Protein AF-A0A2I1HJ35-F1 (afdb_monomer)

Secondary structure (DSSP, 8-state):
--TTTT-TT----HHHHHHHHHHHHHTS--SS-HHHHHHHHHHTTT--HHHHHHHHHHHHTSTTTTTHHHHHHHHHHHHHHHTT-

Nearest PDB structures (foldseek):
  8qzp-assembly1_D  TM=8.578E-01  e=2.840E-05  Ananas comosus
  4tvm-assembly1_A-2  TM=9.366E-01  e=9.624E-04  Mycobacterium tuberculosis H37Rv
  1ixe-assembly1_B  TM=9.383E-01  e=2.106E-03  Thermus thermophilus
  8gqz-assembly1_B  TM=8.803E-01  e=2.863E-02  Saccharomyces cerevisiae
  6bop-assembly1_D  TM=8.494E-01  e=5.150E-02  Aspergillus fumigatus

Mean predicted aligned error: 4.84 Å

InterPro domains:
  IPR002020 Citrate synthase [PF00285] (7-79)
  IPR002020 Citrate synthase [PR00143] (19-34)
  IPR002020 Citrate synthase [PR00143] (41-69)
  IPR002020 Citrate synthase [PTHR11739] (2-79)
  IPR016142 Citrate synthase-like, large alpha subdomain [G3DSA:1.10.580.10] (1-82)
  IPR036969 Citrate synthase superfamily [SSF48256] (1-79)

Solvent-accessible surface area (backbone atoms only — not comparable to full-atom values): 5005 Å² total; per-residue (Å²): 131,80,85,52,78,85,48,93,81,69,71,79,55,70,68,59,54,51,52,50,53,52,52,49,62,68,64,68,66,72,76,80,38,72,26,50,43,44,24,53,59,49,38,72,73,70,54,57,70,67,62,20,47,51,55,13,48,62,50,27,66,35,62,91,52,64,25,36,67,58,54,50,49,54,54,49,55,52,49,37,64,74,68,75,105

Organism: NCBI:txid588596

Foldseek 3Di:
DVPCVPPPPDDDDPVVVVVVVVVCVVVVDDDCPQLNVQLVVVCVVVDDNVVSNVRSVVSQPDCVHVVVVVVVVVVVVVVCVVVVD

pLDDT: mean 93.5, std 9.59, range [51.34, 98.69]

Structure (mmCIF, N/CA/C/O backbone):
data_AF-A0A2I1HJ35-F1
#
_entry.id   AF-A0A2I1HJ35-F1
#
loop_
_atom_site.group_PDB
_atom_site.id
_atom_site.type_symbol
_atom_site.label_atom_id
_atom_site.label_alt_id
_atom_site.label_comp_id
_atom_site.label_asym_id
_atom_site.label_entity_id
_atom_site.label_seq_id
_atom_site.pdbx_PDB_ins_code
_atom_site.Cartn_x
_atom_site.Cartn_y
_atom_site.Cartn_z
_atom_site.occupancy
_atom_site.B_iso_or_equiv
_atom_site.auth_seq_id
_atom_site.auth_comp_id
_atom_site.auth_asym_id
_atom_site.auth_atom_id
_atom_site.pdbx_PDB_model_num
ATOM 1 N N . MET A 1 1 ? -11.822 -5.747 -14.953 1.00 51.34 1 MET A N 1
ATOM 2 C CA . MET A 1 1 ? -10.435 -5.902 -15.497 1.00 51.34 1 MET A CA 1
ATOM 3 C C . MET A 1 1 ? -9.836 -7.274 -15.173 1.00 51.34 1 MET A C 1
ATOM 5 O O . MET A 1 1 ? -8.929 -7.696 -15.877 1.00 51.34 1 MET A O 1
ATOM 9 N N . LEU A 1 2 ? -10.357 -7.978 -14.157 1.00 56.12 2 LEU A N 1
ATOM 10 C CA . LEU A 1 2 ? -10.030 -9.381 -13.840 1.00 56.12 2 LEU A CA 1
ATOM 11 C C . LEU A 1 2 ? -10.988 -10.374 -14.537 1.00 56.12 2 LEU A C 1
ATOM 13 O O . LEU A 1 2 ? -10.798 -11.580 -14.525 1.00 56.12 2 LEU A O 1
ATOM 17 N N . ASP A 1 3 ? -12.018 -9.843 -15.178 1.00 64.44 3 ASP A N 1
ATOM 18 C CA . ASP A 1 3 ? -13.209 -10.543 -15.659 1.00 64.44 3 ASP A CA 1
ATOM 19 C C . ASP A 1 3 ? -12.998 -11.172 -17.056 1.00 64.44 3 ASP A C 1
ATOM 21 O O . ASP A 1 3 ? -13.879 -11.842 -17.583 1.00 64.44 3 ASP A O 1
ATOM 25 N N . ARG A 1 4 ? -11.820 -10.957 -17.664 1.00 70.00 4 ARG A N 1
ATOM 26 C CA . ARG A 1 4 ? -11.443 -11.398 -19.025 1.00 70.00 4 ARG A CA 1
ATOM 27 C C . ARG A 1 4 ? -10.071 -12.091 -19.059 1.00 70.00 4 ARG A C 1
ATOM 29 O O . ARG A 1 4 ? -9.451 -12.179 -20.111 1.00 70.00 4 ARG A O 1
ATOM 36 N N . LEU A 1 5 ? -9.571 -12.554 -17.907 1.00 66.69 5 LEU A N 1
ATOM 37 C CA . LEU A 1 5 ? -8.208 -13.096 -17.761 1.00 66.69 5 LEU A CA 1
ATOM 38 C C . LEU A 1 5 ? -7.930 -14.350 -18.611 1.00 66.69 5 LEU A C 1
ATOM 40 O O . LEU A 1 5 ? -6.772 -14.631 -18.896 1.00 66.69 5 LEU A O 1
ATOM 44 N N . SER A 1 6 ? -8.965 -15.093 -19.011 1.00 76.06 6 SER A N 1
ATOM 45 C CA . SER A 1 6 ? -8.854 -16.306 -19.833 1.00 76.06 6 SER A CA 1
ATOM 46 C C . SER A 1 6 ? -9.075 -16.075 -21.332 1.00 76.06 6 SER A C 1
ATOM 48 O O . SER A 1 6 ? -9.032 -17.030 -22.104 1.00 76.06 6 SER A O 1
ATOM 50 N N . GLU A 1 7 ? -9.324 -14.838 -21.771 1.00 84.88 7 GLU A N 1
ATOM 51 C CA . GLU A 1 7 ? -9.469 -14.541 -23.195 1.00 84.88 7 GLU A CA 1
ATOM 52 C C . GLU A 1 7 ? -8.106 -14.307 -23.848 1.00 84.88 7 GLU A C 1
ATOM 54 O O . GLU A 1 7 ? -7.460 -13.286 -23.613 1.00 84.88 7 GLU A O 1
ATOM 59 N N . GLU A 1 8 ? -7.710 -15.204 -24.753 1.00 80.12 8 GLU A N 1
ATOM 60 C CA . GLU A 1 8 ? -6.432 -15.119 -25.479 1.00 80.12 8 GLU A CA 1
ATOM 61 C C . GLU A 1 8 ? -6.244 -13.801 -26.255 1.00 80.12 8 GLU A C 1
ATOM 63 O O . GLU A 1 8 ? -5.119 -13.351 -26.451 1.00 80.12 8 GLU A O 1
ATOM 68 N N . ASN A 1 9 ? -7.338 -13.152 -26.672 1.00 86.50 9 ASN A N 1
ATOM 69 C CA . ASN A 1 9 ? -7.320 -11.929 -27.481 1.00 86.50 9 ASN A CA 1
ATOM 70 C C . ASN A 1 9 ? -7.801 -10.677 -26.728 1.00 86.50 9 ASN A C 1
ATOM 72 O O . ASN A 1 9 ? -8.205 -9.693 -27.359 1.00 86.50 9 ASN A O 1
ATOM 76 N N . TYR A 1 10 ? -7.782 -10.688 -25.392 1.00 86.31 10 TYR A N 1
ATOM 77 C CA . TYR A 1 10 ? -8.167 -9.511 -24.620 1.00 86.31 10 TYR A CA 1
ATOM 78 C C . TYR A 1 10 ? -7.230 -8.330 -24.905 1.00 86.31 10 TYR A C 1
ATOM 80 O O . TYR A 1 10 ? -6.011 -8.408 -24.747 1.00 86.31 10 TYR A O 1
ATOM 88 N N . LYS A 1 11 ? -7.820 -7.195 -25.285 1.00 86.94 11 LYS A N 1
ATOM 89 C CA . LYS A 1 11 ? -7.120 -5.915 -25.397 1.00 86.94 11 LYS A CA 1
ATOM 90 C C . LYS A 1 11 ? -7.756 -4.926 -24.424 1.00 86.94 11 LYS A C 1
ATOM 92 O O . LYS A 1 11 ? -8.945 -4.636 -24.572 1.00 86.94 11 LYS A O 1
ATOM 97 N N . PRO A 1 12 ? -7.008 -4.396 -23.438 1.00 87.12 12 PRO A N 1
ATOM 98 C CA . PRO A 1 12 ? -7.558 -3.405 -22.529 1.00 87.12 12 PRO A CA 1
ATOM 99 C C . PRO A 1 12 ? -7.928 -2.139 -23.303 1.00 87.12 12 PRO A C 1
ATOM 101 O O . PRO A 1 12 ? -7.250 -1.750 -24.255 1.00 87.12 12 PRO A O 1
ATOM 104 N N . SER A 1 13 ? -8.996 -1.470 -22.869 1.00 91.88 13 SER A N 1
ATOM 105 C CA . SER A 1 13 ? -9.338 -0.148 -23.391 1.00 91.88 13 SER A CA 1
ATOM 106 C C . SER A 1 13 ? -8.136 0.792 -23.222 1.00 91.88 13 SER A C 1
ATOM 108 O O . SER A 1 13 ? -7.685 0.970 -22.085 1.00 91.88 13 SER A O 1
ATOM 110 N N . PRO A 1 14 ? -7.644 1.441 -24.296 1.00 94.50 14 PRO A N 1
ATOM 111 C CA . PRO A 1 14 ? -6.511 2.361 -24.198 1.00 94.50 14 PRO A CA 1
ATOM 112 C C . PRO A 1 14 ? -6.752 3.489 -23.187 1.00 94.50 14 PRO A C 1
ATOM 114 O O . PRO A 1 14 ? -5.841 3.891 -22.467 1.00 94.50 14 PRO A O 1
ATOM 117 N N . LYS A 1 15 ? -8.005 3.956 -23.076 1.00 96.19 15 LYS A N 1
ATOM 118 C CA . LYS A 1 15 ? -8.404 4.991 -22.114 1.00 96.19 15 LYS A CA 1
ATOM 119 C C . LYS A 1 15 ? -8.303 4.497 -20.668 1.00 96.19 15 LYS A C 1
ATOM 121 O O . LYS A 1 15 ? -7.774 5.214 -19.826 1.00 96.19 15 LYS A O 1
ATOM 126 N N . LEU A 1 16 ? -8.794 3.288 -20.380 1.00 94.75 16 LEU A N 1
ATOM 127 C CA . LEU A 1 16 ? -8.743 2.721 -19.025 1.00 94.75 16 LEU A CA 1
ATOM 128 C C . LEU A 1 16 ? -7.312 2.361 -18.620 1.00 94.75 16 LEU A C 1
ATOM 130 O O . LEU A 1 16 ? -6.912 2.655 -17.498 1.00 94.75 16 LEU A O 1
ATOM 134 N N . ALA A 1 17 ? -6.528 1.797 -19.544 1.00 94.50 17 ALA A N 1
ATOM 135 C CA . ALA A 1 17 ? -5.115 1.513 -19.314 1.00 94.50 17 ALA A CA 1
ATOM 136 C C . ALA A 1 17 ? -4.346 2.794 -18.964 1.00 94.50 17 ALA A C 1
ATOM 138 O O . ALA A 1 17 ? -3.612 2.818 -17.978 1.00 94.50 17 ALA A O 1
ATOM 139 N N . LYS A 1 18 ? -4.575 3.888 -19.710 1.00 96.56 18 LYS A N 1
ATOM 140 C CA . LYS A 1 18 ? -3.926 5.167 -19.410 1.00 96.56 18 LYS A CA 1
ATOM 141 C C . LYS A 1 18 ? -4.384 5.770 -18.082 1.00 96.56 18 LYS A C 1
ATOM 143 O O . LYS A 1 18 ? -3.566 6.342 -17.370 1.00 96.56 18 LYS A O 1
ATOM 148 N N . ALA A 1 19 ? -5.666 5.646 -17.742 1.00 97.25 19 ALA A N 1
ATOM 149 C CA . ALA A 1 19 ? -6.173 6.118 -16.457 1.00 97.25 19 ALA A CA 1
ATOM 150 C C . ALA A 1 19 ? -5.509 5.380 -15.283 1.00 97.25 19 ALA A C 1
ATOM 152 O O . ALA A 1 19 ? -5.092 6.023 -14.324 1.00 97.25 19 ALA A O 1
ATOM 153 N N . LEU A 1 20 ? -5.358 4.056 -15.380 1.00 96.81 20 LEU A N 1
ATOM 154 C CA . LEU A 1 20 ? -4.717 3.253 -14.339 1.00 96.81 20 LEU A CA 1
ATOM 155 C C . LEU A 1 20 ? -3.219 3.564 -14.199 1.00 96.81 20 LEU A C 1
ATOM 157 O O . LEU A 1 20 ? -2.733 3.706 -13.084 1.00 96.81 20 LEU A O 1
ATOM 161 N N . ASP A 1 21 ? -2.515 3.739 -15.319 1.00 97.56 21 ASP A N 1
ATOM 162 C CA . ASP A 1 21 ? -1.111 4.172 -15.354 1.00 97.56 21 ASP A CA 1
ATOM 163 C C . ASP A 1 21 ? -0.910 5.499 -14.604 1.00 97.56 21 ASP A C 1
ATOM 165 O O . ASP A 1 21 ? -0.085 5.602 -13.699 1.00 97.56 21 ASP A O 1
ATOM 169 N N . VAL A 1 22 ? -1.744 6.499 -14.904 1.00 98.25 22 VAL A N 1
ATOM 170 C CA . VAL A 1 22 ? -1.708 7.792 -14.205 1.00 98.25 22 VAL A CA 1
ATOM 171 C C . VAL A 1 22 ? -2.037 7.634 -12.719 1.00 98.25 22 VAL A C 1
ATOM 173 O O . VAL A 1 22 ? -1.350 8.222 -11.886 1.00 98.25 22 VAL A O 1
ATOM 176 N N . LEU A 1 23 ? -3.047 6.831 -12.367 1.00 97.56 23 LEU A N 1
ATOM 177 C CA . LEU A 1 23 ? -3.403 6.576 -10.968 1.00 97.56 23 LEU A CA 1
ATOM 178 C C . LEU A 1 23 ? -2.241 5.959 -10.186 1.00 97.56 23 LEU A C 1
ATOM 180 O O . LEU A 1 23 ? -1.972 6.406 -9.071 1.00 97.56 23 LEU A O 1
ATOM 184 N N . PHE A 1 24 ? -1.543 4.979 -10.763 1.00 97.81 24 PHE A N 1
ATOM 185 C CA . PHE A 1 24 ? -0.386 4.351 -10.130 1.00 97.81 24 PHE A CA 1
ATOM 186 C C . PHE A 1 24 ? 0.790 5.307 -9.986 1.00 97.81 24 PHE A C 1
ATOM 188 O O . PHE A 1 24 ? 1.401 5.327 -8.925 1.00 97.81 24 PHE A O 1
ATOM 195 N N . ILE A 1 25 ? 1.069 6.138 -10.992 1.00 98.38 25 ILE A N 1
ATOM 196 C CA . ILE A 1 25 ? 2.124 7.156 -10.892 1.00 98.38 25 ILE A CA 1
ATOM 197 C C . ILE A 1 25 ? 1.813 8.144 -9.760 1.00 98.38 25 ILE A C 1
ATOM 199 O O . ILE A 1 25 ? 2.689 8.445 -8.955 1.00 98.38 25 ILE A O 1
ATOM 203 N N . LEU A 1 26 ? 0.568 8.617 -9.664 1.00 98.00 26 LEU A N 1
ATOM 204 C CA . LEU A 1 26 ? 0.161 9.574 -8.629 1.00 98.00 26 LEU A CA 1
ATOM 205 C C . LEU A 1 26 ? 0.177 8.986 -7.210 1.00 98.00 26 LEU A C 1
ATOM 207 O O . LEU A 1 26 ? 0.385 9.733 -6.261 1.00 98.00 26 LEU A O 1
ATOM 211 N N . HIS A 1 27 ? -0.041 7.677 -7.059 1.00 96.94 27 HIS A N 1
ATOM 212 C CA . HIS A 1 27 ? -0.031 6.991 -5.758 1.00 96.94 27 HIS A CA 1
ATOM 213 C C . HIS A 1 27 ? 1.292 6.272 -5.461 1.00 96.94 27 HIS A C 1
ATOM 215 O O . HIS A 1 27 ? 1.380 5.572 -4.454 1.00 96.94 27 HIS A O 1
ATOM 221 N N . ALA A 1 28 ? 2.302 6.406 -6.329 1.00 97.12 28 ALA A N 1
ATOM 222 C CA . ALA A 1 28 ? 3.544 5.644 -6.228 1.00 97.12 28 ALA A CA 1
ATOM 223 C C . ALA A 1 28 ? 4.298 5.928 -4.924 1.00 97.12 28 ALA A C 1
ATOM 225 O O . ALA A 1 28 ? 4.842 5.006 -4.320 1.00 97.12 28 ALA A O 1
ATOM 226 N N . ASP A 1 29 ? 4.315 7.188 -4.491 1.00 97.50 29 ASP A N 1
ATOM 227 C CA . ASP A 1 29 ? 4.859 7.578 -3.199 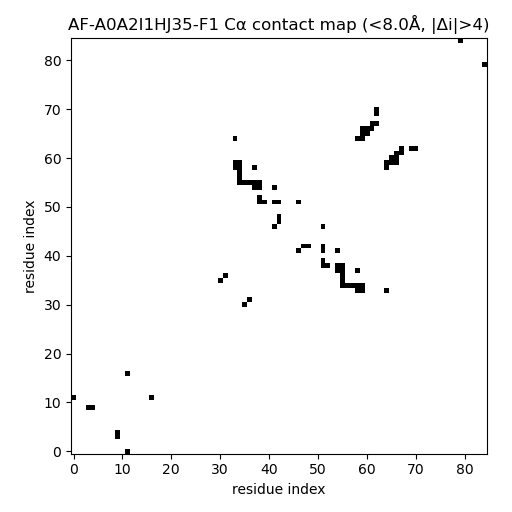1.00 97.50 29 ASP A CA 1
ATOM 228 C C . ASP A 1 29 ? 4.170 8.839 -2.674 1.00 97.50 29 ASP A C 1
ATOM 230 O O . ASP A 1 29 ? 3.705 9.689 -3.436 1.00 97.50 29 ASP A O 1
ATOM 234 N N . HIS A 1 30 ? 4.112 8.947 -1.352 1.00 97.44 30 HIS A N 1
ATOM 235 C CA . HIS A 1 30 ? 3.636 10.140 -0.661 1.00 97.44 30 HIS A CA 1
ATOM 236 C C . HIS A 1 30 ? 4.385 10.289 0.668 1.00 97.44 30 HIS A C 1
ATOM 238 O O . HIS A 1 30 ? 3.779 10.426 1.739 1.00 97.44 30 HIS A O 1
ATOM 244 N N . GLU A 1 31 ? 5.713 10.180 0.583 1.00 97.00 31 GLU A N 1
ATOM 245 C CA . GLU A 1 31 ? 6.659 10.308 1.688 1.00 97.00 31 GLU A CA 1
ATOM 246 C C . GLU A 1 31 ? 6.310 9.389 2.883 1.00 97.00 31 GLU A C 1
ATOM 248 O O . GLU A 1 31 ? 5.996 8.207 2.735 1.00 97.00 31 GLU A O 1
ATOM 253 N N . LEU A 1 32 ? 6.361 9.923 4.107 1.00 96.75 32 LEU A N 1
ATOM 254 C CA . LEU A 1 32 ? 6.147 9.209 5.368 1.00 96.75 32 LEU A CA 1
ATOM 255 C C . LEU A 1 32 ? 4.675 9.214 5.814 1.00 96.75 32 LEU A C 1
ATOM 257 O O . LEU A 1 32 ? 4.362 9.502 6.970 1.00 96.75 32 LEU A O 1
ATOM 261 N N . ASN A 1 33 ? 3.757 8.870 4.909 1.00 96.88 33 ASN A N 1
ATOM 262 C CA . ASN A 1 33 ? 2.361 8.612 5.275 1.00 96.88 33 ASN A CA 1
ATOM 263 C C . ASN A 1 33 ? 2.221 7.385 6.209 1.00 96.88 33 ASN A C 1
ATOM 265 O O . ASN A 1 33 ? 3.180 6.648 6.445 1.00 96.88 33 ASN A O 1
ATOM 269 N N . CYS A 1 34 ? 1.012 7.146 6.731 1.00 98.12 34 CYS A N 1
ATOM 270 C CA . CYS A 1 34 ? 0.739 6.107 7.732 1.00 98.12 34 CYS A CA 1
ATOM 271 C C . CYS A 1 34 ? 1.272 4.712 7.341 1.00 98.12 34 CYS A C 1
ATOM 273 O O . CYS A 1 34 ? 1.983 4.086 8.130 1.00 98.12 34 CYS A O 1
ATOM 275 N N . SER A 1 35 ? 1.001 4.242 6.119 1.00 98.25 35 SER A N 1
ATOM 276 C CA . SER A 1 35 ? 1.465 2.928 5.650 1.00 98.25 35 SER A CA 1
ATOM 277 C C . SER A 1 35 ? 2.978 2.878 5.430 1.00 98.25 35 SER A C 1
ATOM 279 O O . SER A 1 35 ? 3.611 1.896 5.822 1.00 98.25 35 SER A O 1
ATOM 281 N N . THR A 1 36 ? 3.587 3.935 4.880 1.00 98.31 36 THR A N 1
ATOM 282 C CA . THR A 1 36 ? 5.048 3.992 4.685 1.00 98.31 36 THR A CA 1
ATOM 283 C C . THR A 1 36 ? 5.792 4.042 6.024 1.00 98.31 36 THR A C 1
ATOM 285 O O . THR A 1 36 ? 6.796 3.352 6.214 1.00 98.31 36 THR A O 1
ATOM 288 N N . ALA A 1 37 ? 5.285 4.810 6.991 1.00 98.44 37 ALA A N 1
ATOM 289 C CA . ALA A 1 37 ? 5.839 4.878 8.341 1.00 98.44 37 ALA A CA 1
ATOM 290 C C . ALA A 1 37 ? 5.728 3.529 9.073 1.00 98.44 37 ALA A C 1
ATOM 292 O O . ALA A 1 37 ? 6.698 3.094 9.701 1.00 98.44 37 ALA A O 1
ATOM 293 N N . ALA A 1 38 ? 4.593 2.832 8.939 1.00 98.38 38 ALA A N 1
ATOM 294 C CA . ALA A 1 38 ? 4.413 1.482 9.474 1.00 98.38 38 ALA A CA 1
ATOM 295 C C . ALA A 1 38 ? 5.413 0.494 8.856 1.00 98.38 38 ALA A C 1
ATOM 297 O O . ALA A 1 38 ? 6.104 -0.216 9.591 1.00 98.38 38 ALA A O 1
ATOM 298 N N . MET A 1 39 ? 5.560 0.506 7.525 1.00 98.50 39 MET A N 1
ATOM 299 C CA . MET A 1 39 ? 6.546 -0.319 6.822 1.00 98.50 39 MET A CA 1
ATOM 300 C C . MET A 1 39 ? 7.962 -0.072 7.348 1.00 98.50 39 MET A C 1
ATOM 302 O O . MET A 1 39 ? 8.683 -1.021 7.654 1.00 98.50 39 MET A O 1
ATOM 306 N N . ARG A 1 40 ? 8.353 1.201 7.501 1.00 98.31 40 ARG A N 1
ATOM 307 C CA . ARG A 1 40 ? 9.672 1.593 8.018 1.00 98.31 40 ARG A CA 1
ATOM 308 C C . ARG A 1 40 ? 9.900 1.102 9.445 1.00 98.31 40 ARG A C 1
ATOM 310 O O . ARG A 1 40 ? 10.988 0.617 9.751 1.00 98.31 40 ARG A O 1
ATOM 317 N N . HIS A 1 41 ? 8.903 1.235 10.316 1.00 98.62 41 HIS A N 1
ATOM 318 C CA . HIS A 1 41 ? 9.024 0.807 11.706 1.00 98.62 41 HIS A CA 1
ATOM 319 C C . HIS A 1 41 ? 9.153 -0.718 11.807 1.00 98.62 41 HIS A C 1
ATOM 321 O O . HIS A 1 41 ? 10.068 -1.213 12.460 1.00 98.62 41 HIS A O 1
ATOM 327 N N . ILE A 1 42 ? 8.316 -1.462 11.084 1.00 98.69 42 ILE A N 1
ATOM 328 C CA . ILE A 1 42 ? 8.381 -2.928 11.033 1.00 98.69 42 ILE A CA 1
ATOM 329 C C . ILE A 1 42 ? 9.719 -3.392 10.442 1.00 98.69 42 ILE A C 1
ATOM 331 O O . ILE A 1 42 ? 10.410 -4.213 11.044 1.00 98.69 42 ILE A O 1
ATOM 335 N N . GLY A 1 43 ? 10.134 -2.812 9.313 1.00 98.56 43 GLY A N 1
ATOM 336 C CA . GLY A 1 43 ? 11.401 -3.131 8.652 1.00 98.56 43 GLY A CA 1
ATOM 337 C C . GLY A 1 43 ? 12.640 -2.842 9.504 1.00 98.56 43 GLY A C 1
ATOM 338 O O . GLY A 1 43 ? 13.667 -3.490 9.318 1.00 98.56 43 GLY A O 1
ATOM 339 N N . SER A 1 44 ? 12.555 -1.939 10.489 1.00 98.44 44 SER A N 1
ATOM 340 C CA . SER A 1 44 ? 13.676 -1.648 11.397 1.00 98.44 44 SER A CA 1
ATOM 341 C C . SER A 1 44 ? 14.089 -2.843 12.270 1.00 98.44 44 SER A C 1
ATOM 343 O O . SER A 1 44 ? 15.214 -2.882 12.760 1.00 98.44 44 SER A O 1
ATOM 345 N N . SER A 1 45 ? 13.214 -3.847 12.403 1.00 98.44 45 SER A N 1
ATOM 346 C CA . SER A 1 45 ? 13.513 -5.131 13.050 1.00 98.44 45 SER A CA 1
ATOM 347 C C . SER A 1 45 ? 14.302 -6.117 12.174 1.00 98.44 45 SER A C 1
ATOM 349 O O . SER A 1 45 ? 14.614 -7.211 12.637 1.00 98.44 45 SER A O 1
ATOM 351 N N . LEU A 1 46 ? 14.628 -5.746 10.927 1.00 98.19 46 LEU A N 1
ATOM 352 C CA . LEU A 1 46 ? 15.242 -6.607 9.905 1.00 98.19 46 LEU A CA 1
ATOM 353 C C . LEU A 1 46 ? 14.362 -7.791 9.463 1.00 98.19 46 LEU A C 1
ATOM 355 O O . LEU A 1 46 ? 14.874 -8.815 9.012 1.00 98.19 46 LEU A O 1
ATOM 359 N N . VAL A 1 47 ? 13.036 -7.652 9.571 1.00 98.50 47 VAL A N 1
ATOM 360 C CA . VAL A 1 47 ? 12.086 -8.622 9.009 1.00 98.50 47 VAL A CA 1
ATOM 361 C C . VAL A 1 47 ? 12.119 -8.606 7.476 1.00 98.50 47 VAL A C 1
ATOM 363 O O . VAL A 1 47 ? 12.530 -7.624 6.853 1.00 98.50 47 VAL A O 1
ATOM 366 N N . ASP A 1 48 ? 11.676 -9.696 6.856 1.00 98.44 48 ASP A N 1
ATOM 367 C CA . ASP A 1 48 ? 11.605 -9.794 5.405 1.00 98.44 48 ASP A CA 1
ATOM 368 C C . ASP A 1 48 ? 10.627 -8.761 4.788 1.00 98.44 48 ASP A C 1
ATOM 370 O O . ASP A 1 48 ? 9.667 -8.321 5.438 1.00 98.44 48 ASP A O 1
ATOM 374 N N . PRO A 1 49 ? 10.824 -8.381 3.511 1.00 98.00 49 PRO A N 1
ATOM 375 C CA . PRO A 1 49 ? 9.983 -7.383 2.856 1.00 98.00 49 PRO A CA 1
ATOM 376 C C . PRO A 1 49 ? 8.499 -7.752 2.778 1.00 98.00 49 PRO A C 1
ATOM 378 O O . PRO A 1 49 ? 7.661 -6.852 2.809 1.00 98.00 49 PRO A O 1
ATOM 381 N N . TYR A 1 50 ? 8.147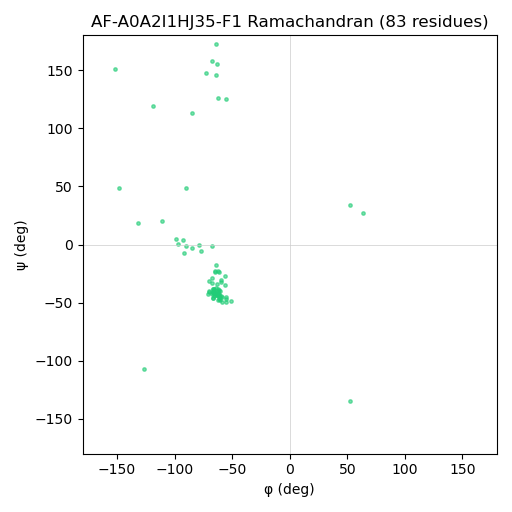 -9.040 2.690 1.00 98.44 50 TYR A N 1
ATOM 382 C CA . TYR A 1 50 ? 6.749 -9.460 2.586 1.00 98.44 50 TYR A CA 1
ATOM 383 C C . TYR A 1 50 ? 6.017 -9.234 3.905 1.00 98.44 50 TYR A C 1
ATOM 385 O O . TYR A 1 50 ? 4.916 -8.683 3.905 1.00 98.44 50 TYR A O 1
ATOM 393 N N . SER A 1 51 ? 6.651 -9.568 5.030 1.00 98.50 51 SER A N 1
ATOM 394 C CA . SER A 1 51 ? 6.115 -9.275 6.363 1.00 98.50 51 SER A CA 1
ATOM 395 C C . SER A 1 51 ? 5.964 -7.768 6.603 1.00 98.50 51 SER A C 1
ATOM 397 O O . SER A 1 51 ? 4.933 -7.319 7.113 1.00 98.50 51 SER A O 1
ATOM 399 N N . ALA A 1 52 ? 6.946 -6.962 6.184 1.00 98.56 52 ALA A N 1
ATOM 400 C CA . ALA A 1 52 ? 6.863 -5.503 6.284 1.00 98.56 52 ALA A CA 1
ATOM 401 C C . ALA A 1 52 ? 5.719 -4.920 5.432 1.00 98.56 52 ALA A C 1
ATOM 403 O O . ALA A 1 52 ? 4.962 -4.072 5.914 1.00 98.56 52 ALA A O 1
ATOM 404 N N . ILE A 1 53 ? 5.547 -5.405 4.197 1.00 98.38 53 ILE A N 1
ATOM 405 C CA . ILE A 1 53 ? 4.453 -5.005 3.296 1.00 98.38 53 ILE A CA 1
ATOM 406 C C . ILE A 1 53 ? 3.092 -5.439 3.846 1.00 98.38 53 ILE A C 1
ATOM 408 O O . ILE A 1 53 ? 2.130 -4.677 3.744 1.00 98.38 53 ILE A O 1
ATOM 412 N N . ALA A 1 54 ? 2.987 -6.623 4.452 1.00 98.56 54 ALA A N 1
ATOM 413 C CA . ALA A 1 54 ? 1.742 -7.087 5.058 1.00 98.56 54 ALA A CA 1
ATOM 414 C C . ALA A 1 54 ? 1.280 -6.141 6.180 1.00 98.56 54 ALA A C 1
ATOM 416 O O . ALA A 1 54 ? 0.126 -5.708 6.192 1.00 98.56 54 ALA A O 1
ATOM 417 N N . GLY A 1 55 ? 2.192 -5.739 7.071 1.00 98.44 55 GLY A N 1
ATOM 418 C CA . GLY A 1 55 ? 1.886 -4.757 8.115 1.00 98.44 55 GLY A CA 1
ATOM 419 C C . GLY A 1 55 ? 1.567 -3.361 7.565 1.00 98.44 55 GLY A C 1
ATOM 420 O O . GLY A 1 55 ? 0.626 -2.714 8.024 1.00 98.44 55 GLY A O 1
ATOM 421 N N . ALA A 1 56 ? 2.284 -2.915 6.530 1.00 98.44 56 ALA A N 1
ATOM 422 C CA . ALA A 1 56 ? 1.987 -1.658 5.841 1.00 98.44 56 ALA A CA 1
ATOM 423 C C . ALA A 1 56 ? 0.602 -1.666 5.171 1.00 98.44 56 ALA A C 1
ATOM 425 O O . ALA A 1 56 ? -0.121 -0.672 5.222 1.00 98.44 56 ALA A O 1
ATOM 426 N N . SER A 1 57 ? 0.208 -2.804 4.594 1.00 98.38 57 SER A N 1
ATOM 427 C CA . SER A 1 57 ? -1.107 -3.008 3.975 1.00 98.38 57 SER A CA 1
ATOM 428 C C . SER A 1 57 ? -2.227 -2.965 5.014 1.00 98.38 57 SER A C 1
ATOM 430 O O . SER A 1 57 ? -3.276 -2.374 4.762 1.00 98.38 57 SER A O 1
ATOM 432 N N . ALA A 1 58 ? -1.995 -3.515 6.211 1.00 98.00 58 ALA A N 1
ATOM 433 C CA . ALA A 1 58 ? -2.935 -3.393 7.324 1.00 98.00 58 ALA A CA 1
ATOM 434 C C . ALA A 1 58 ? -3.125 -1.927 7.756 1.00 98.00 58 ALA A C 1
ATOM 436 O O . ALA A 1 58 ? -4.254 -1.502 7.996 1.00 98.00 58 ALA A O 1
ATOM 437 N N . ALA A 1 59 ? -2.048 -1.133 7.790 1.00 98.06 59 ALA A N 1
ATOM 438 C CA . ALA A 1 59 ? -2.130 0.308 8.044 1.00 98.06 59 ALA A CA 1
ATOM 439 C C . ALA A 1 59 ? -2.835 1.076 6.905 1.00 98.06 59 ALA A C 1
ATOM 441 O O . ALA A 1 59 ? -3.544 2.050 7.159 1.00 98.06 59 ALA A O 1
ATOM 442 N N . LEU A 1 60 ? -2.682 0.630 5.652 1.00 97.75 60 LEU A N 1
ATOM 443 C CA . LEU A 1 60 ? -3.362 1.203 4.486 1.00 97.75 60 LEU A CA 1
ATOM 444 C C . LEU A 1 60 ? -4.878 0.983 4.515 1.00 97.75 60 LEU A C 1
ATOM 446 O O . LEU A 1 60 ? -5.624 1.895 4.183 1.00 97.75 60 LEU A O 1
ATOM 450 N N . TYR A 1 61 ? -5.345 -0.190 4.941 1.00 96.44 61 TYR A N 1
ATOM 451 C CA . TYR A 1 61 ? -6.757 -0.593 4.874 1.00 96.44 61 TYR A CA 1
ATOM 452 C C . TYR A 1 61 ? -7.715 0.197 5.804 1.00 96.44 61 TYR A C 1
ATOM 454 O O . TYR A 1 61 ? -8.923 -0.024 5.796 1.00 96.44 61 TYR A O 1
ATOM 462 N N . GLY A 1 62 ? -7.218 1.142 6.608 1.00 96.25 62 GLY A N 1
ATOM 463 C CA . GLY A 1 62 ? -8.059 1.976 7.472 1.00 96.25 62 GLY A CA 1
ATOM 464 C C . GLY A 1 62 ? -8.883 3.037 6.711 1.00 96.25 62 GLY A C 1
ATOM 465 O O . GLY A 1 62 ? -8.389 3.614 5.738 1.00 96.25 62 GLY A O 1
ATOM 466 N N . PRO A 1 63 ? -10.097 3.395 7.187 1.00 96.12 63 PRO A N 1
ATOM 467 C CA . PRO A 1 63 ? -10.984 4.364 6.522 1.00 96.12 63 PRO A CA 1
ATOM 468 C C . PRO A 1 63 ? -10.419 5.791 6.467 1.00 96.12 63 PRO A C 1
ATOM 470 O O . PRO A 1 63 ? -10.807 6.581 5.614 1.00 96.12 63 PRO A O 1
ATOM 473 N N . LEU A 1 64 ? -9.494 6.127 7.371 1.00 95.94 64 LEU A N 1
ATOM 474 C CA . LEU A 1 64 ? -8.832 7.436 7.425 1.00 95.94 64 LEU A CA 1
ATOM 475 C C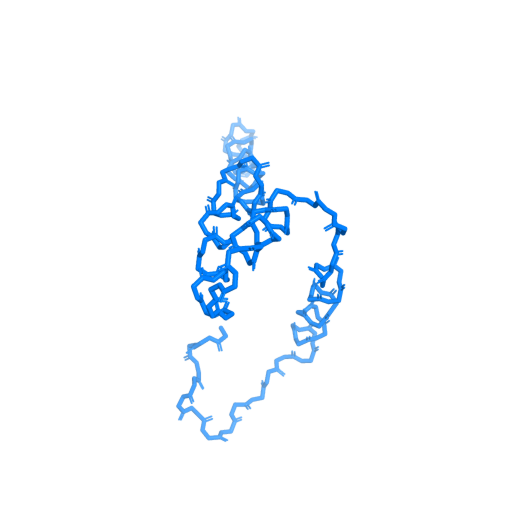 . LEU A 1 64 ? -7.543 7.501 6.591 1.00 95.94 64 LEU A C 1
ATOM 477 O O . LEU A 1 64 ? -6.898 8.545 6.567 1.00 95.94 64 LEU A O 1
ATOM 481 N N . HIS A 1 65 ? -7.154 6.398 5.944 1.00 96.69 65 HIS A N 1
ATOM 482 C CA . HIS A 1 65 ? -5.985 6.330 5.067 1.00 96.69 65 HIS A CA 1
ATOM 483 C C . HIS A 1 65 ? -6.399 5.779 3.694 1.00 96.69 65 HIS A C 1
ATOM 485 O O . HIS A 1 65 ? -7.112 6.463 2.964 1.00 96.69 65 HIS A O 1
ATOM 491 N N . GLY A 1 66 ? -6.052 4.541 3.336 1.00 95.50 66 GLY A N 1
ATOM 492 C CA . GLY A 1 66 ? -6.374 3.967 2.021 1.00 95.50 66 GLY A CA 1
ATOM 493 C C . GLY A 1 66 ? -7.871 3.774 1.758 1.00 95.50 66 GLY A C 1
ATOM 494 O O . GLY A 1 66 ? -8.295 3.797 0.604 1.00 95.50 66 GLY A O 1
ATOM 495 N N . GLY A 1 67 ? -8.688 3.655 2.808 1.00 96.25 67 GLY A N 1
ATOM 496 C CA . GLY A 1 67 ? -10.148 3.577 2.695 1.00 96.25 67 GLY A CA 1
ATOM 497 C C . GLY A 1 67 ? -10.842 4.919 2.426 1.00 96.25 67 GLY A C 1
ATOM 498 O O . GLY A 1 67 ? -12.045 4.936 2.169 1.00 96.25 67 GLY A O 1
ATOM 499 N N . ALA A 1 68 ? -10.121 6.046 2.434 1.00 96.31 68 ALA A N 1
ATOM 500 C CA . ALA A 1 68 ? -10.728 7.372 2.292 1.00 96.31 68 ALA A CA 1
ATOM 501 C C . ALA A 1 68 ? -11.499 7.552 0.969 1.00 96.31 68 ALA A C 1
ATOM 503 O O . ALA A 1 68 ? -12.526 8.230 0.940 1.00 96.31 68 ALA A O 1
ATOM 504 N N . ASN A 1 69 ? -11.049 6.909 -0.115 1.00 94.25 69 ASN A N 1
ATOM 505 C CA . ASN A 1 69 ? -11.745 6.930 -1.405 1.00 94.25 69 ASN A CA 1
ATOM 506 C C . ASN A 1 69 ? -13.122 6.255 -1.326 1.00 94.25 69 ASN A C 1
ATOM 508 O O . ASN A 1 69 ? -14.100 6.765 -1.875 1.00 94.25 69 ASN A O 1
ATOM 512 N N . GLU A 1 70 ? -13.210 5.128 -0.617 1.00 95.25 70 GLU A N 1
ATOM 513 C CA . GLU A 1 70 ? -14.468 4.414 -0.410 1.00 95.25 70 GLU A 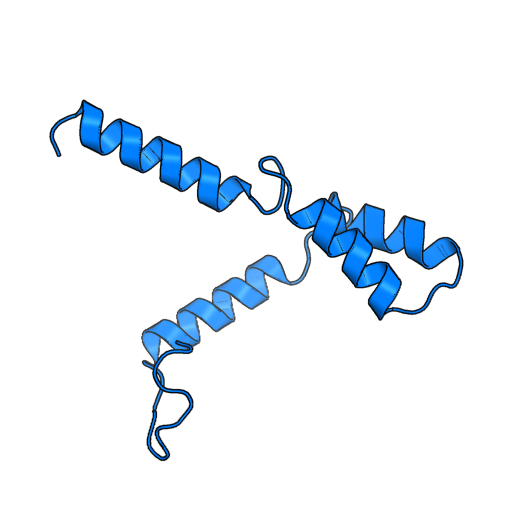CA 1
ATOM 514 C C . GLU A 1 70 ? -15.420 5.236 0.468 1.00 95.25 70 GLU A C 1
ATOM 516 O O . GLU A 1 70 ? -16.598 5.381 0.145 1.00 95.25 70 GLU A O 1
ATOM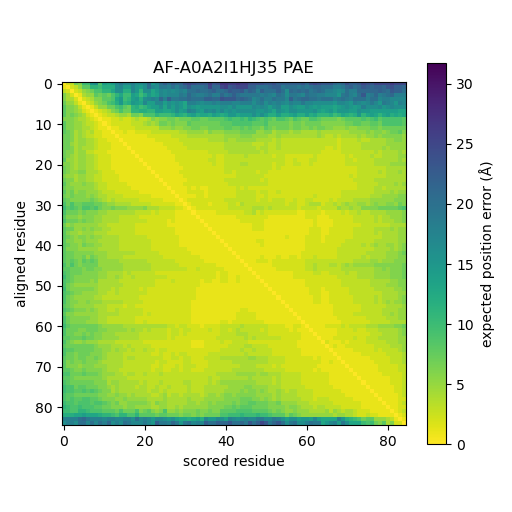 521 N N . GLU A 1 71 ? -14.902 5.848 1.534 1.00 97.12 71 GLU A N 1
ATOM 522 C CA . GLU A 1 71 ? -15.685 6.721 2.414 1.00 97.12 71 GLU A CA 1
ATOM 523 C C . GLU A 1 71 ? -16.195 7.978 1.694 1.00 97.12 71 GLU A C 1
ATOM 525 O O . GLU A 1 71 ? -17.330 8.409 1.916 1.00 97.12 71 GLU A O 1
ATOM 530 N N . CYS A 1 72 ? -15.392 8.550 0.794 1.00 96.62 72 CYS A N 1
ATOM 531 C CA . CYS A 1 72 ? -15.812 9.653 -0.067 1.00 96.62 72 CYS A CA 1
ATOM 532 C C . CYS A 1 72 ? -16.981 9.234 -0.969 1.00 96.62 72 CYS A C 1
ATOM 534 O O . CYS A 1 72 ? -17.998 9.929 -1.030 1.00 96.62 72 CYS A O 1
ATOM 536 N N .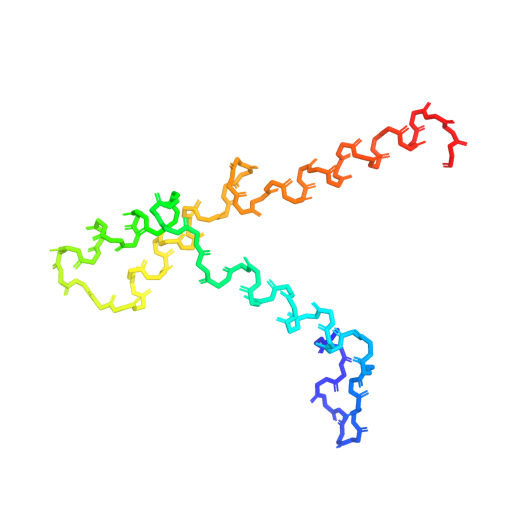 TRP A 1 73 ? -16.879 8.064 -1.608 1.00 96.75 73 TRP A N 1
ATOM 537 C CA . TRP A 1 73 ? -17.941 7.556 -2.473 1.00 96.75 73 TRP A CA 1
ATOM 538 C C . TRP A 1 73 ? -19.228 7.238 -1.708 1.00 96.75 73 TRP A C 1
ATOM 540 O 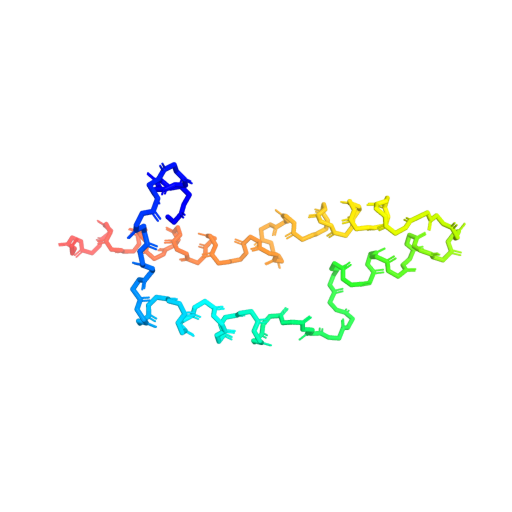O . TRP A 1 73 ? -20.303 7.643 -2.144 1.00 96.75 73 TRP A O 1
ATOM 550 N N . LYS A 1 74 ? -19.136 6.600 -0.533 1.00 96.56 74 LYS A N 1
ATOM 551 C CA . LYS A 1 74 ? -20.297 6.338 0.340 1.00 96.56 74 LYS A CA 1
ATOM 552 C C . LYS A 1 74 ? -21.046 7.623 0.688 1.00 96.56 74 LYS A C 1
ATOM 554 O O . LYS A 1 74 ? -22.271 7.658 0.611 1.00 96.56 74 LYS A O 1
ATOM 559 N N . LYS 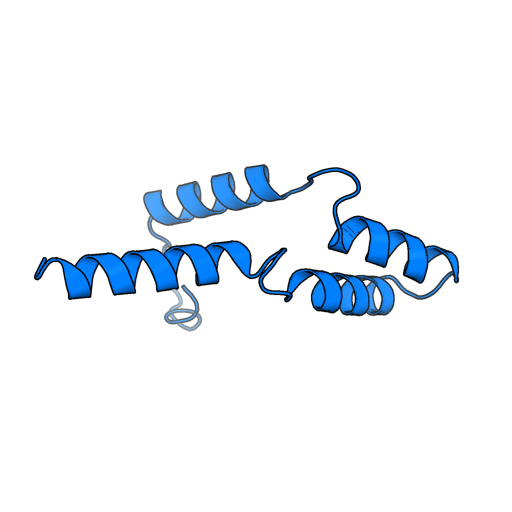A 1 75 ? -20.320 8.687 1.047 1.00 96.44 75 LYS A N 1
ATOM 560 C CA . LYS A 1 75 ? -20.922 9.996 1.347 1.00 96.44 75 LYS A CA 1
ATOM 561 C C . LYS A 1 75 ? -21.569 10.622 0.115 1.00 96.44 75 LYS A C 1
ATOM 563 O O . LYS A 1 75 ? -22.652 11.188 0.222 1.00 96.44 75 LYS A O 1
ATOM 568 N N . LEU A 1 76 ? -20.929 10.513 -1.048 1.00 97.00 76 LEU A N 1
ATOM 569 C CA . LEU A 1 76 ? -21.478 11.044 -2.292 1.00 97.00 76 LEU A CA 1
ATOM 570 C C . LEU A 1 76 ? -22.761 10.308 -2.713 1.00 97.00 76 LEU A C 1
ATOM 572 O O . LEU A 1 76 ? -23.750 10.958 -3.033 1.00 97.00 76 LEU A O 1
ATOM 576 N N . ASP A 1 77 ? -22.782 8.978 -2.633 1.00 96.69 77 ASP A N 1
ATOM 577 C CA . ASP A 1 77 ? -23.969 8.154 -2.905 1.00 96.69 77 ASP A CA 1
ATOM 578 C C . ASP A 1 77 ? -25.135 8.485 -1.955 1.00 96.69 77 ASP A C 1
ATOM 580 O O . ASP A 1 77 ? -26.282 8.605 -2.384 1.00 96.69 77 ASP A O 1
ATOM 584 N N . GLN A 1 78 ? -24.846 8.719 -0.670 1.00 96.62 78 GLN A N 1
ATOM 585 C CA . GLN A 1 78 ? -25.849 9.179 0.298 1.00 96.62 78 GLN A CA 1
ATOM 586 C C . GLN A 1 78 ? -26.445 10.539 -0.081 1.00 96.62 78 GLN A C 1
ATOM 588 O O . GLN A 1 78 ? -27.657 10.721 0.019 1.00 96.62 78 GLN A O 1
ATOM 593 N N . LEU A 1 79 ? -25.613 11.486 -0.524 1.00 96.81 79 LEU A N 1
ATOM 594 C CA . LEU A 1 79 ? -26.070 12.808 -0.954 1.00 96.81 79 LEU A CA 1
ATOM 595 C C . LEU A 1 79 ? -26.931 12.735 -2.218 1.00 96.81 79 LEU A C 1
ATOM 597 O O . LEU A 1 79 ? -27.959 13.399 -2.277 1.00 96.81 79 LEU A O 1
ATOM 601 N N . ILE A 1 80 ? -26.548 11.914 -3.198 1.00 96.44 80 ILE A N 1
ATOM 602 C CA . ILE A 1 80 ? -27.327 11.699 -4.428 1.00 96.44 80 ILE A CA 1
ATOM 603 C C . ILE A 1 80 ? -28.724 11.173 -4.080 1.00 96.44 80 ILE A C 1
ATOM 605 O O . ILE A 1 80 ? -29.719 11.767 -4.488 1.00 96.44 80 ILE A O 1
ATOM 609 N N . LYS A 1 81 ? -28.799 10.137 -3.233 1.00 95.12 81 LYS A N 1
ATOM 610 C CA . LYS A 1 81 ? -30.069 9.564 -2.757 1.00 95.12 81 LYS A CA 1
ATOM 611 C C . LYS A 1 81 ? -30.908 10.544 -1.943 1.00 95.12 81 LYS A C 1
ATOM 613 O O . LYS A 1 81 ? -32.126 10.475 -1.988 1.00 95.12 81 LYS A O 1
ATOM 618 N N . PHE A 1 82 ? -30.273 11.428 -1.175 1.00 94.75 82 PHE A N 1
ATOM 619 C CA . PHE A 1 82 ? -30.977 12.457 -0.409 1.00 94.75 82 PHE A CA 1
ATOM 620 C C . PHE A 1 82 ? -31.589 13.543 -1.304 1.00 94.75 82 PHE A C 1
ATOM 622 O O . PHE A 1 82 ? -32.606 14.130 -0.947 1.00 94.75 82 PHE A O 1
ATOM 629 N N . LEU A 1 83 ? -30.959 13.830 -2.443 1.00 95.19 83 LEU A N 1
ATOM 630 C CA . LEU A 1 83 ? -31.361 14.890 -3.366 1.00 95.19 83 LEU A CA 1
ATOM 631 C C . LEU A 1 83 ? -32.300 14.406 -4.488 1.00 95.19 83 LEU A C 1
ATOM 633 O O . LEU A 1 83 ? -32.635 15.212 -5.352 1.00 95.19 83 LEU A O 1
ATOM 637 N N . ASP A 1 84 ? -32.713 13.132 -4.4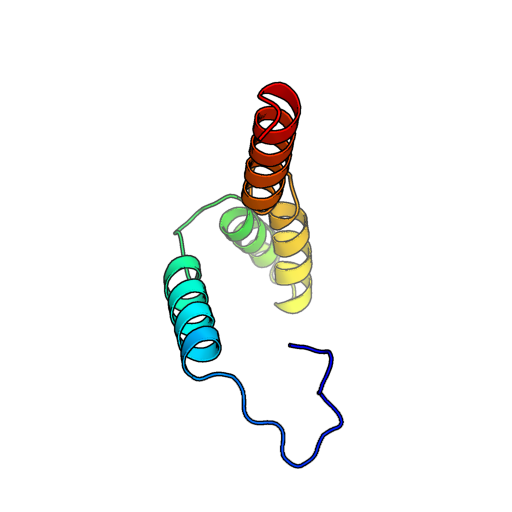77 1.00 86.44 84 ASP A N 1
ATOM 638 C CA . ASP A 1 84 ? -33.525 12.487 -5.526 1.00 86.44 84 ASP A CA 1
ATOM 639 C C . ASP A 1 84 ? -32.944 12.656 -6.952 1.00 86.44 84 ASP A C 1
ATOM 641 O O . ASP A 1 84 ? -33.687 12.774 -7.932 1.00 86.44 84 ASP A O 1
ATOM 645 N N . PHE A 1 85 ? -31.609 12.677 -7.069 1.00 67.69 85 PHE A N 1
ATOM 646 C CA . PHE A 1 85 ? -30.906 12.564 -8.356 1.00 67.69 85 PHE A CA 1
ATOM 647 C C . PHE A 1 85 ? -30.800 11.110 -8.829 1.00 67.69 85 PHE A C 1
ATOM 649 O O . PHE A 1 85 ? -30.669 10.202 -7.974 1.00 67.69 85 PHE A O 1
#

Sequence (85 aa):
MLDRLSEENYKPSPKLAKALDVLFILHADHELNCSTAAMRHIGSSLVDPYSAIAGASAALYGPLHGGANEECWKKLDQLIKFLDF

Radius of gyration: 17.9 Å; Cα contacts (8 Å, |Δi|>4): 43; chains: 1; bounding box: 49×31×40 Å